Protein AF-A0A2T2RK09-F1 (afdb_monomer)

pLDDT: mean 79.8, std 14.83, range [46.81, 95.12]

Secondary structure (DSSP, 8-state):
-HHHHHHHHHHHS-TTS--EEEEETTS-TTTGGGG--S-SEEEEES--HHHHHHHHHTT--

Sequence (61 aa):
DGFRVLREIRARYDASLPVIMLTSRGREPDTIRRLEAGATDYVTKPFSPDELLARVERFCQ

Nearest PDB structures (foldseek):
  5m7p-assembly1_B  TM=8.013E-01  e=1.956E-03  Brucella abortus str. 2308 A
  3mf4-assembly1_A  TM=8.421E-01  e=8.144E-03  Aeromonas salmonicida subsp. salmonicida A449
  5m7n-assembly1_A  TM=8.008E-01  e=6.206E-03  Brucella abortus str. 2308 A
  3jte-assembly1_A  TM=8.047E-01  e=3.630E-02  Acetivibrio thermocellus ATCC 27405
  1zy2-assembly1_A  TM=7.888E-01  e=6.296E-01  Aquifex aeolicus

Solvent-accessible surface area (backbone atoms only — not comparable to full-atom values): 4034 Å² total; per-residue (Å²): 108,72,69,59,52,45,50,56,47,56,75,76,41,66,83,86,62,82,37,75,46,82,42,65,86,82,74,59,90,84,60,52,72,81,62,70,70,66,68,70,45,77,46,54,50,88,72,56,72,67,62,53,49,63,56,55,55,71,76,74,116

Mean predicted aligned error: 6.61 Å

Radius of gyration: 12.24 Å; Cα contacts (8 Å, |Δi|>4): 41; chains: 1; bounding box: 28×22×28 Å

Structure (mmCIF, N/CA/C/O backbone):
data_AF-A0A2T2RK09-F1
#
_entry.id   AF-A0A2T2RK09-F1
#
loop_
_atom_site.group_PDB
_atom_site.id
_atom_site.type_symbol
_atom_site.label_atom_id
_atom_site.label_alt_id
_atom_site.label_comp_id
_atom_site.label_asym_id
_atom_site.label_entity_id
_atom_site.label_seq_id
_atom_site.pdbx_PDB_ins_code
_atom_site.Cartn_x
_atom_site.Cartn_y
_atom_site.Cartn_z
_atom_site.occupancy
_atom_site.B_iso_or_equiv
_atom_site.auth_seq_id
_atom_site.auth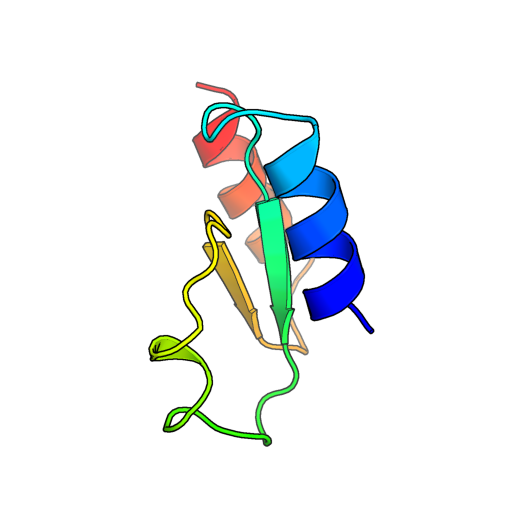_comp_id
_atom_site.auth_asym_id
_atom_site.auth_atom_id
_atom_site.pdbx_PDB_model_num
ATOM 1 N N . ASP A 1 1 ? 6.124 -13.071 -6.310 1.00 79.19 1 ASP A N 1
ATOM 2 C CA . ASP A 1 1 ? 6.066 -11.775 -7.011 1.00 79.19 1 ASP A CA 1
ATOM 3 C C . ASP A 1 1 ? 4.882 -10.982 -6.466 1.00 79.19 1 ASP A C 1
ATOM 5 O O . ASP A 1 1 ? 3.798 -11.550 -6.358 1.00 79.19 1 ASP A O 1
ATOM 9 N N . GLY A 1 2 ? 5.094 -9.720 -6.080 1.00 81.06 2 GLY A N 1
ATOM 10 C CA . GLY A 1 2 ? 4.059 -8.858 -5.502 1.00 81.06 2 GLY A CA 1
ATOM 11 C C . GLY A 1 2 ? 2.862 -8.656 -6.434 1.00 81.06 2 GLY A C 1
ATOM 12 O O . GLY A 1 2 ? 1.729 -8.622 -5.965 1.00 81.06 2 GLY A O 1
ATOM 13 N N . PHE A 1 3 ? 3.074 -8.640 -7.755 1.00 83.56 3 PHE A N 1
ATOM 14 C CA . PHE A 1 3 ? 1.972 -8.523 -8.719 1.00 83.56 3 PHE A CA 1
ATOM 15 C C . PHE A 1 3 ? 1.064 -9.757 -8.758 1.00 83.56 3 PHE A C 1
ATOM 17 O O . PHE A 1 3 ? -0.141 -9.629 -8.967 1.00 83.56 3 PHE A O 1
ATOM 24 N N . ARG A 1 4 ? 1.609 -10.962 -8.538 1.00 85.88 4 ARG A N 1
ATOM 25 C CA . ARG A 1 4 ? 0.790 -12.180 -8.418 1.00 85.88 4 ARG A CA 1
ATOM 26 C C . ARG A 1 4 ? -0.105 -12.110 -7.181 1.00 85.88 4 ARG A C 1
ATOM 28 O O . ARG A 1 4 ? -1.289 -12.403 -7.288 1.00 85.88 4 ARG A O 1
ATOM 35 N N . VAL A 1 5 ? 0.449 -11.67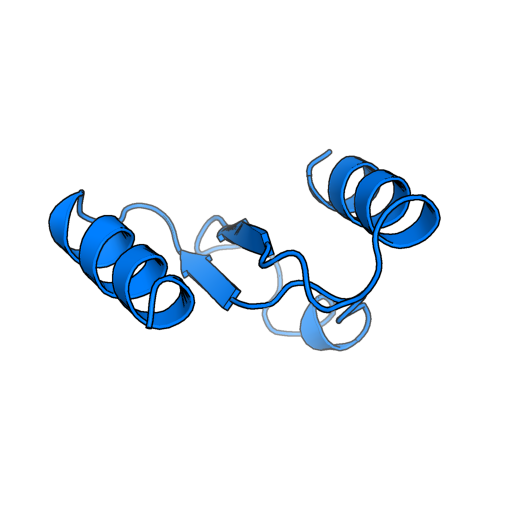1 -6.051 1.00 88.81 5 VAL A N 1
ATOM 36 C CA . VAL A 1 5 ? -0.300 -11.499 -4.797 1.00 88.81 5 VAL A CA 1
ATOM 37 C C . VAL A 1 5 ? -1.404 -10.453 -4.964 1.00 88.81 5 VAL A C 1
ATOM 39 O O . VAL A 1 5 ? -2.538 -10.712 -4.581 1.00 88.81 5 VAL A O 1
ATOM 42 N N . LEU A 1 6 ? -1.116 -9.319 -5.614 1.00 87.06 6 LEU A N 1
ATOM 43 C CA . LEU A 1 6 ? -2.123 -8.293 -5.912 1.00 87.06 6 LEU A CA 1
ATOM 44 C C . LEU A 1 6 ? -3.296 -8.855 -6.730 1.00 87.06 6 LEU A C 1
ATOM 46 O O . LEU A 1 6 ? -4.449 -8.593 -6.398 1.00 87.06 6 LEU A O 1
ATOM 50 N N . ARG A 1 7 ? -3.023 -9.669 -7.761 1.00 88.50 7 ARG A N 1
ATOM 51 C CA . ARG A 1 7 ? -4.082 -10.319 -8.553 1.00 88.50 7 ARG A CA 1
ATOM 52 C C . ARG A 1 7 ? -4.924 -11.285 -7.721 1.00 88.50 7 ARG A C 1
ATOM 54 O O . ARG A 1 7 ? -6.141 -11.291 -7.856 1.00 88.50 7 ARG A O 1
ATOM 61 N N . GLU A 1 8 ? -4.298 -12.081 -6.856 1.00 91.88 8 GLU A N 1
ATOM 62 C CA . GLU A 1 8 ? -5.012 -13.008 -5.966 1.00 91.88 8 GLU A CA 1
ATOM 63 C C . GLU A 1 8 ? -5.876 -12.261 -4.936 1.00 91.88 8 GLU A C 1
ATOM 65 O O . GLU A 1 8 ? -7.000 -12.681 -4.663 1.00 91.88 8 GLU A O 1
ATOM 70 N N . ILE A 1 9 ? -5.394 -11.125 -4.418 1.00 91.75 9 ILE A N 1
ATOM 71 C CA . ILE A 1 9 ? -6.175 -10.237 -3.547 1.00 91.75 9 ILE A CA 1
ATOM 72 C C . ILE A 1 9 ? -7.378 -9.679 -4.309 1.00 91.75 9 ILE A C 1
ATOM 74 O O . ILE A 1 9 ? -8.497 -9.794 -3.824 1.00 91.75 9 ILE A O 1
ATOM 78 N N . ARG A 1 10 ? -7.186 -9.146 -5.521 1.00 89.56 10 ARG A N 1
ATOM 79 C CA . ARG A 1 10 ? -8.270 -8.542 -6.319 1.00 89.56 10 ARG A CA 1
ATOM 80 C C . ARG A 1 10 ? -9.271 -9.535 -6.901 1.00 89.56 10 ARG A C 1
ATOM 82 O O . ARG A 1 10 ? -10.366 -9.137 -7.273 1.00 89.56 10 ARG A O 1
ATOM 89 N N . ALA A 1 11 ? -8.933 -10.821 -6.938 1.00 92.31 11 ALA A N 1
ATOM 90 C CA . ALA A 1 11 ? -9.887 -11.881 -7.255 1.00 92.31 11 ALA A CA 1
ATOM 91 C C . ALA A 1 11 ? -10.791 -12.260 -6.065 1.00 92.31 11 ALA A C 1
ATOM 93 O O . ALA A 1 11 ? -11.828 -12.885 -6.270 1.00 92.31 11 ALA A O 1
ATOM 94 N N . ARG A 1 12 ? -10.390 -11.936 -4.826 1.00 95.12 12 ARG A N 1
ATOM 95 C CA . ARG A 1 12 ? -11.088 -12.338 -3.588 1.00 95.12 12 ARG A CA 1
ATOM 96 C C . ARG A 1 12 ? -11.761 -11.182 -2.862 1.00 95.12 12 ARG A C 1
ATOM 98 O O . ARG A 1 12 ? -12.781 -11.384 -2.214 1.00 95.12 12 ARG A O 1
ATOM 105 N N . TYR A 1 13 ? -11.162 -10.005 -2.946 1.00 93.31 13 TYR A N 1
ATOM 106 C CA . TYR A 1 13 ? -11.591 -8.795 -2.272 1.00 93.31 13 TYR A CA 1
ATOM 107 C C . TYR A 1 13 ? -11.842 -7.719 -3.317 1.00 93.31 13 TYR A C 1
ATOM 109 O O . TYR A 1 13 ? -11.093 -7.590 -4.290 1.00 93.31 13 TYR A O 1
ATOM 117 N N . ASP A 1 14 ? -12.892 -6.937 -3.101 1.00 89.25 14 ASP A N 1
ATOM 118 C CA . ASP A 1 14 ? -13.197 -5.795 -3.946 1.00 89.25 14 ASP A CA 1
ATOM 119 C C . ASP A 1 14 ? -12.184 -4.650 -3.742 1.00 89.25 14 ASP A C 1
ATOM 121 O O . ASP A 1 14 ? -11.195 -4.755 -3.006 1.00 89.25 14 ASP A O 1
ATOM 125 N N . ALA A 1 15 ? -12.408 -3.542 -4.443 1.00 84.94 15 ALA A N 1
ATOM 126 C CA . ALA A 1 15 ? -11.540 -2.373 -4.388 1.00 84.94 15 ALA A CA 1
ATOM 127 C C . ALA A 1 15 ? -11.594 -1.614 -3.047 1.00 84.94 15 ALA A C 1
ATOM 129 O O . ALA A 1 15 ? -10.746 -0.748 -2.835 1.00 84.94 15 ALA A O 1
ATOM 130 N N . SER A 1 16 ? -12.533 -1.932 -2.143 1.00 88.88 16 SER A N 1
ATOM 131 C CA . SER A 1 16 ? -12.624 -1.299 -0.821 1.00 88.88 16 SER A CA 1
ATOM 132 C C . SER A 1 16 ? -11.482 -1.713 0.104 1.00 88.88 16 SER A C 1
ATOM 134 O O . SER A 1 16 ? -11.129 -0.950 0.995 1.00 88.88 16 SER A O 1
ATOM 136 N N . LEU A 1 17 ? -10.851 -2.872 -0.138 1.00 91.44 17 LEU A N 1
ATOM 137 C CA . LEU A 1 17 ? -9.636 -3.276 0.567 1.00 91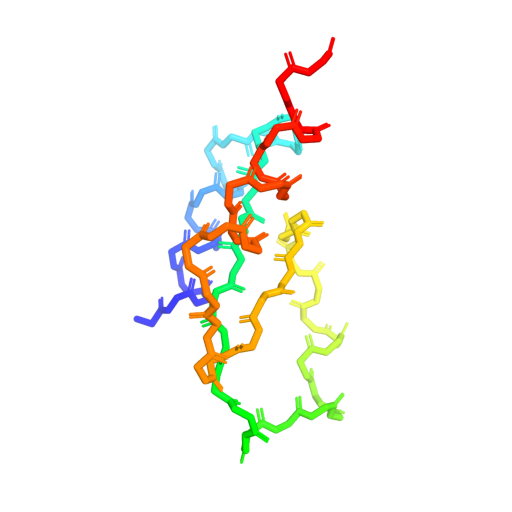.44 17 LEU A CA 1
ATOM 138 C C . LEU A 1 17 ? -8.426 -2.494 0.017 1.00 91.44 17 LEU A C 1
ATOM 140 O O . LEU A 1 17 ? -8.017 -2.747 -1.128 1.00 91.44 17 LEU A O 1
ATOM 144 N N . PRO A 1 18 ? -7.804 -1.586 0.792 1.00 90.88 18 PRO A N 1
ATOM 145 C CA . PRO A 1 18 ? -6.674 -0.802 0.315 1.00 90.88 18 PRO A CA 1
ATOM 146 C C . PRO A 1 18 ? -5.423 -1.674 0.178 1.00 90.88 18 PRO A C 1
ATOM 148 O O . PRO A 1 18 ? -5.119 -2.485 1.053 1.00 90.88 18 PRO A O 1
ATOM 151 N N . VAL A 1 19 ? -4.670 -1.508 -0.911 1.00 90.50 19 VAL A N 1
ATOM 152 C CA . VAL A 1 19 ? -3.398 -2.220 -1.122 1.00 90.50 19 VAL A CA 1
ATOM 153 C C . VAL A 1 19 ? -2.302 -1.225 -1.477 1.00 90.50 19 VAL A C 1
ATOM 155 O O . VAL A 1 19 ? -2.394 -0.544 -2.496 1.00 90.50 19 VAL A O 1
ATOM 158 N N . ILE A 1 20 ? -1.248 -1.173 -0.662 1.00 89.44 20 ILE A N 1
ATOM 159 C CA . ILE A 1 20 ? -0.063 -0.342 -0.902 1.00 89.44 20 ILE A CA 1
ATOM 160 C C . ILE A 1 20 ? 1.078 -1.233 -1.397 1.00 89.44 20 ILE A C 1
ATOM 162 O O . ILE A 1 20 ? 1.505 -2.163 -0.712 1.00 89.44 20 ILE A O 1
ATOM 166 N N . MET A 1 21 ? 1.593 -0.946 -2.588 1.00 87.31 21 MET A N 1
ATOM 167 C CA . MET A 1 21 ? 2.673 -1.707 -3.212 1.00 87.31 21 MET A CA 1
ATOM 168 C C . MET A 1 21 ? 4.027 -1.040 -2.964 1.00 87.31 21 MET A C 1
ATOM 170 O O . MET A 1 21 ? 4.213 0.137 -3.253 1.00 87.31 21 MET A O 1
ATOM 174 N N . LEU A 1 22 ? 5.014 -1.794 -2.479 1.00 86.69 22 LEU A N 1
ATOM 175 C CA . LEU A 1 22 ? 6.367 -1.275 -2.256 1.00 86.69 22 LEU A CA 1
ATOM 176 C C . LEU A 1 22 ? 7.278 -1.602 -3.451 1.00 86.69 22 LEU A C 1
ATOM 178 O O . LEU A 1 22 ? 7.554 -2.774 -3.706 1.00 86.69 22 LEU A O 1
ATOM 182 N N . THR A 1 23 ? 7.786 -0.589 -4.153 1.00 76.06 23 THR A N 1
ATOM 183 C CA . THR A 1 23 ? 8.590 -0.734 -5.382 1.00 76.06 23 THR A CA 1
ATOM 184 C C . THR A 1 23 ? 10.058 -0.342 -5.180 1.00 76.06 23 THR A C 1
ATOM 186 O O . THR A 1 23 ? 10.375 0.419 -4.273 1.00 76.06 23 THR A O 1
ATOM 189 N N . SER A 1 24 ? 10.988 -0.854 -5.990 1.00 78.75 24 SER A N 1
ATOM 190 C CA . SER A 1 24 ? 12.373 -0.365 -6.038 1.00 78.75 24 SER A CA 1
ATOM 191 C C . SER A 1 24 ? 12.531 0.640 -7.181 1.00 78.75 24 SER A C 1
ATOM 193 O O . SER A 1 24 ? 11.977 0.479 -8.262 1.00 78.75 24 SER A O 1
ATOM 195 N N . ARG A 1 25 ? 13.312 1.693 -6.930 1.00 62.66 25 ARG A N 1
ATOM 196 C CA . ARG A 1 25 ? 13.460 2.923 -7.733 1.00 62.66 25 ARG A CA 1
ATOM 197 C C . ARG A 1 25 ? 13.966 2.731 -9.187 1.00 62.66 25 ARG A C 1
ATOM 199 O O . ARG A 1 25 ? 14.220 3.721 -9.856 1.00 62.66 25 ARG A O 1
ATOM 206 N N . GLY A 1 26 ? 14.149 1.497 -9.674 1.00 57.06 26 GLY A N 1
ATOM 207 C CA . GLY A 1 26 ? 14.951 1.190 -10.870 1.00 57.06 26 GLY A CA 1
ATOM 208 C C . GLY A 1 26 ? 14.397 0.158 -11.860 1.00 57.06 26 GLY A C 1
ATOM 209 O O . GLY A 1 26 ? 15.161 -0.313 -12.696 1.00 57.06 26 GLY A O 1
ATOM 210 N N . ARG A 1 27 ? 13.113 -0.217 -11.814 1.00 54.53 27 ARG A N 1
ATOM 211 C CA . ARG A 1 27 ? 12.500 -1.031 -12.883 1.00 54.53 27 ARG A CA 1
ATOM 212 C C . ARG A 1 27 ? 11.116 -0.521 -13.259 1.00 54.53 27 ARG A C 1
ATOM 214 O O . ARG A 1 27 ? 10.128 -0.981 -12.722 1.00 54.53 27 ARG A O 1
ATOM 221 N N . GLU A 1 28 ? 11.088 0.374 -14.241 1.00 54.12 28 GLU A N 1
ATOM 222 C CA . GLU A 1 28 ? 9.929 0.639 -15.109 1.00 54.12 28 GLU A CA 1
ATOM 223 C C . GLU A 1 28 ? 8.874 1.618 -14.575 1.00 54.12 28 GLU A C 1
ATOM 225 O O . GLU A 1 28 ? 7.783 1.223 -14.164 1.00 54.12 28 GLU A O 1
ATOM 230 N N . PRO A 1 29 ? 9.107 2.929 -14.748 1.00 51.94 29 PRO A N 1
ATOM 231 C CA . PRO A 1 29 ? 8.001 3.875 -14.845 1.00 51.94 29 PRO A CA 1
ATOM 232 C C . PRO A 1 29 ? 7.094 3.604 -16.067 1.00 51.94 29 PRO A C 1
ATOM 234 O O . PRO A 1 29 ? 5.947 4.036 -16.059 1.00 51.94 29 PRO A O 1
ATOM 237 N N . ASP A 1 30 ? 7.565 2.873 -17.092 1.00 54.34 30 ASP A N 1
ATOM 238 C CA . ASP A 1 30 ? 6.957 2.896 -18.438 1.00 54.34 30 ASP A CA 1
ATOM 239 C C . ASP A 1 30 ? 6.195 1.641 -18.906 1.00 54.34 30 ASP A C 1
ATOM 241 O O . ASP A 1 30 ? 5.588 1.645 -19.975 1.00 54.34 30 ASP A O 1
ATOM 245 N N . THR A 1 31 ? 6.096 0.597 -18.081 1.00 50.34 31 THR A N 1
ATOM 246 C CA . THR A 1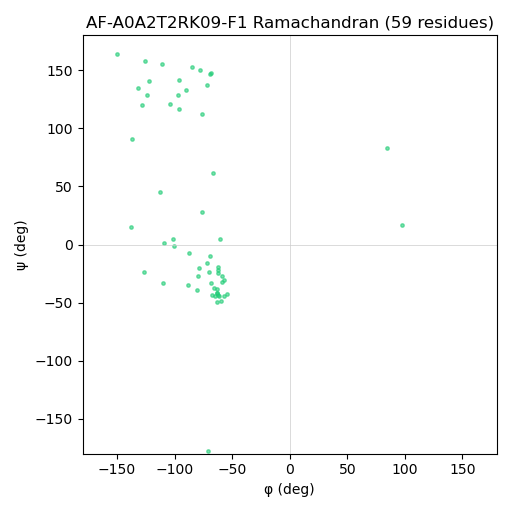 31 ? 5.228 -0.567 -18.383 1.00 50.34 31 THR A CA 1
ATOM 247 C C . THR A 1 31 ? 4.259 -0.876 -17.232 1.00 50.34 31 THR A C 1
ATOM 249 O O . THR A 1 31 ? 3.166 -1.398 -17.450 1.00 50.34 31 THR A O 1
ATOM 252 N N . ILE A 1 32 ? 4.597 -0.463 -16.003 1.00 50.28 32 ILE A N 1
ATOM 253 C CA . ILE A 1 32 ? 3.897 -0.818 -14.756 1.00 50.28 32 ILE A CA 1
ATOM 254 C C . ILE A 1 32 ? 2.622 0.008 -14.515 1.00 50.28 32 ILE A C 1
ATOM 256 O O . ILE A 1 32 ? 1.667 -0.527 -13.955 1.00 50.28 32 ILE A O 1
ATOM 260 N N . ARG A 1 33 ? 2.528 1.245 -15.035 1.00 53.53 33 ARG A N 1
ATOM 261 C CA . ARG A 1 33 ? 1.247 1.983 -15.086 1.00 53.53 33 ARG A CA 1
ATOM 262 C C . ARG A 1 33 ? 0.184 1.288 -15.950 1.00 53.53 33 ARG A C 1
ATOM 264 O O . ARG A 1 33 ? -1.004 1.488 -15.761 1.00 53.53 33 ARG A O 1
ATOM 271 N N . ARG A 1 34 ? 0.573 0.454 -16.919 1.00 46.81 34 ARG A N 1
ATOM 272 C CA . ARG A 1 34 ? -0.394 -0.209 -17.820 1.00 46.81 34 ARG A CA 1
ATOM 273 C C . ARG A 1 34 ? -0.934 -1.536 -17.276 1.00 46.81 34 ARG A C 1
ATOM 275 O O . ARG A 1 34 ? -1.888 -2.074 -17.823 1.00 46.81 34 ARG A O 1
ATOM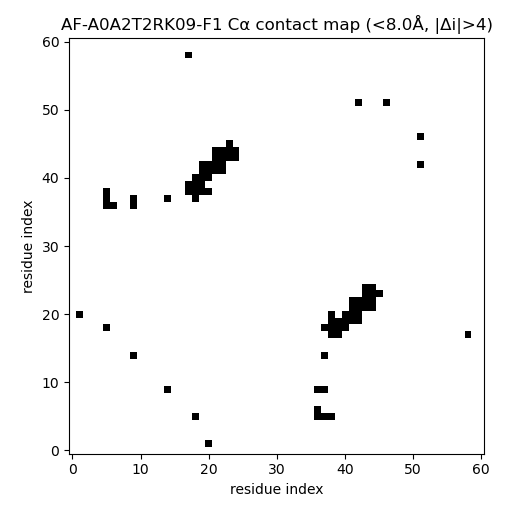 282 N N . LEU A 1 35 ? -0.387 -2.015 -16.159 1.00 51.88 35 LEU A N 1
ATOM 283 C CA . LEU A 1 35 ? -0.941 -3.078 -15.314 1.00 51.88 35 LEU A CA 1
ATOM 284 C C . LEU A 1 35 ? -1.354 -2.489 -13.951 1.00 51.88 35 LEU A C 1
ATOM 286 O O . LEU A 1 35 ? -1.051 -3.063 -12.905 1.00 51.88 35 LEU A O 1
ATO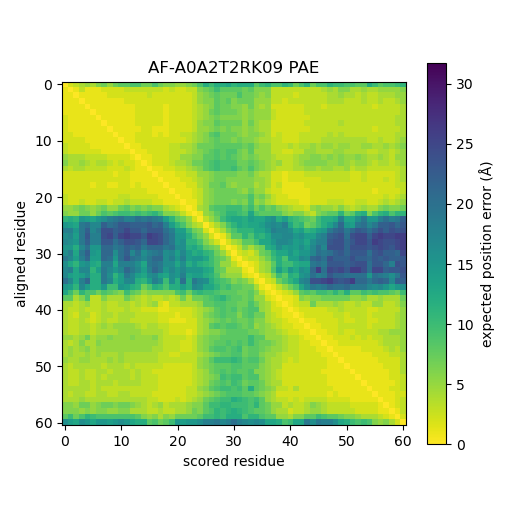M 290 N N . GLU A 1 36 ? -2.026 -1.332 -13.946 1.00 58.75 36 GLU A N 1
ATOM 291 C CA . GLU A 1 36 ? -2.676 -0.706 -12.777 1.00 58.75 36 GLU A CA 1
ATOM 292 C C . GLU A 1 36 ? -3.873 -1.564 -12.296 1.00 58.75 36 GLU A C 1
ATOM 294 O O . GLU A 1 36 ? -5.036 -1.176 -12.309 1.00 58.75 36 GLU A O 1
ATOM 299 N N . ALA A 1 37 ? -3.569 -2.799 -11.890 1.00 55.59 37 ALA A N 1
ATOM 300 C CA . ALA A 1 37 ? -4.457 -3.922 -11.598 1.00 55.59 37 ALA A CA 1
ATOM 301 C C . ALA A 1 37 ? -5.185 -3.813 -10.242 1.00 55.59 37 ALA A C 1
ATOM 303 O O . ALA A 1 37 ? -5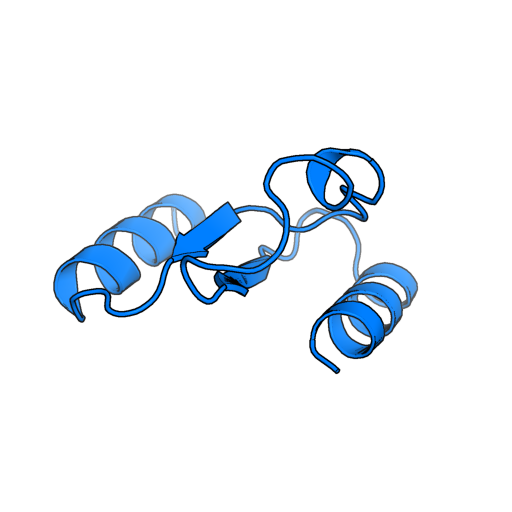.493 -4.828 -9.619 1.00 55.59 37 ALA A O 1
ATOM 304 N N . GLY A 1 38 ? -5.429 -2.591 -9.764 1.00 64.44 38 GLY A N 1
ATOM 305 C CA . GLY A 1 38 ? -6.189 -2.324 -8.546 1.00 64.44 38 GLY A CA 1
ATOM 306 C C . GLY A 1 38 ? -5.367 -2.079 -7.279 1.00 64.44 38 GLY A C 1
ATOM 307 O O . GLY A 1 38 ? -5.937 -2.167 -6.203 1.00 64.44 38 GLY A O 1
ATOM 308 N N . ALA A 1 39 ? -4.065 -1.787 -7.318 1.00 73.12 39 ALA A N 1
ATOM 309 C CA . ALA A 1 39 ? -3.409 -1.263 -6.110 1.00 73.12 39 ALA A CA 1
ATOM 310 C C . ALA A 1 39 ? -3.908 0.160 -5.807 1.00 73.12 39 ALA A C 1
ATOM 312 O O . ALA A 1 39 ? -4.221 0.917 -6.722 1.00 73.12 39 ALA A O 1
ATOM 313 N N . THR A 1 40 ? -3.984 0.511 -4.528 1.00 82.19 40 THR A N 1
ATOM 314 C CA . THR A 1 40 ? -4.492 1.810 -4.070 1.00 82.19 40 THR A CA 1
ATOM 315 C C . THR A 1 40 ? -3.386 2.860 -4.005 1.00 82.19 40 THR A C 1
ATOM 317 O O . THR A 1 40 ? -3.632 4.023 -4.301 1.00 82.19 40 THR A O 1
ATOM 320 N N . ASP A 1 41 ? -2.163 2.460 -3.644 1.00 84.31 41 ASP A N 1
ATOM 321 C CA . ASP A 1 41 ? -0.995 3.349 -3.626 1.00 84.31 41 ASP A CA 1
ATOM 322 C C . ASP A 1 41 ? 0.300 2.565 -3.906 1.00 84.31 41 ASP A C 1
ATOM 324 O O . ASP A 1 41 ? 0.347 1.333 -3.810 1.00 84.31 41 ASP A O 1
ATOM 328 N N . TYR A 1 42 ? 1.368 3.290 -4.234 1.00 83.12 42 TYR A N 1
ATOM 329 C CA . TYR A 1 42 ? 2.709 2.763 -4.457 1.00 83.12 42 TYR A CA 1
ATOM 330 C C . TYR A 1 42 ? 3.745 3.587 -3.685 1.00 83.12 42 TYR A C 1
ATOM 332 O O . TYR A 1 42 ? 3.765 4.814 -3.752 1.00 83.12 42 TYR A O 1
ATOM 340 N N . VAL A 1 43 ? 4.669 2.911 -3.002 1.00 85.44 43 VAL A N 1
ATOM 341 C CA . VAL A 1 43 ? 5.751 3.547 -2.238 1.00 85.44 43 VAL A CA 1
ATOM 342 C C . VAL A 1 43 ? 7.091 3.032 -2.723 1.00 85.44 43 VAL A C 1
ATOM 344 O O . VAL A 1 43 ? 7.324 1.827 -2.811 1.00 85.44 43 VAL A O 1
ATOM 347 N N . THR A 1 44 ? 8.001 3.948 -3.037 1.00 84.50 44 THR A N 1
ATOM 348 C CA . THR A 1 44 ? 9.323 3.579 -3.540 1.00 84.50 44 THR A CA 1
ATOM 349 C C . THR A 1 44 ? 10.313 3.397 -2.400 1.00 84.50 44 THR A C 1
ATOM 351 O O . THR A 1 44 ? 10.440 4.240 -1.524 1.00 84.50 44 THR A O 1
ATOM 354 N N . LYS A 1 45 ? 11.070 2.305 -2.435 1.00 85.88 45 LYS A N 1
ATOM 355 C CA . LYS A 1 45 ? 12.159 2.018 -1.507 1.00 85.88 45 LYS A CA 1
ATOM 356 C C . LYS A 1 45 ? 13.428 2.816 -1.860 1.00 85.88 45 LYS A C 1
ATOM 358 O O . LYS A 1 45 ? 13.700 3.058 -3.044 1.00 85.88 45 LYS A O 1
ATOM 363 N N . PRO A 1 46 ? 14.257 3.159 -0.860 1.00 90.19 46 PRO A N 1
ATOM 364 C CA . PRO A 1 46 ? 13.928 3.151 0.572 1.00 90.19 46 PRO A CA 1
ATOM 365 C C . PRO A 1 46 ? 12.893 4.239 0.915 1.00 90.19 46 PRO A C 1
ATOM 367 O O . PRO A 1 46 ? 12.906 5.296 0.286 1.00 90.19 46 PRO A O 1
ATOM 370 N N . PHE A 1 47 ? 12.038 3.956 1.900 1.00 87.62 47 PHE A N 1
ATOM 371 C CA . PHE A 1 47 ? 11.045 4.870 2.483 1.00 87.62 47 PHE A CA 1
ATOM 372 C C . PHE A 1 47 ? 11.246 4.942 4.003 1.00 87.62 47 PHE A C 1
ATOM 374 O O . PHE A 1 47 ? 11.827 4.019 4.584 1.00 87.62 47 PHE A O 1
ATOM 381 N N . SER A 1 48 ? 10.774 6.014 4.646 1.00 93.56 48 SER A N 1
ATOM 382 C CA . SER A 1 48 ? 10.773 6.107 6.112 1.00 93.56 48 SER A CA 1
ATOM 383 C C . SER A 1 48 ? 9.528 5.434 6.714 1.00 93.56 48 SER A C 1
ATOM 385 O O . SER A 1 48 ? 8.484 5.378 6.056 1.00 93.56 48 SER A O 1
ATOM 387 N N . PRO A 1 49 ? 9.596 4.927 7.961 1.00 92.94 49 PRO A N 1
ATOM 388 C CA . PRO A 1 49 ? 8.417 4.427 8.670 1.00 92.94 49 PRO A CA 1
ATOM 389 C C . PRO A 1 49 ? 7.294 5.466 8.754 1.00 92.94 49 PRO A C 1
ATOM 391 O O . PRO A 1 49 ? 6.145 5.132 8.481 1.00 92.94 49 PRO A O 1
ATOM 394 N N . ASP A 1 50 ? 7.638 6.725 9.036 1.00 95.06 50 ASP A N 1
ATOM 395 C CA . ASP A 1 50 ? 6.674 7.826 9.134 1.00 95.06 50 ASP A CA 1
ATOM 396 C C . ASP A 1 50 ? 5.963 8.092 7.800 1.00 95.06 50 ASP A C 1
ATOM 398 O O . ASP A 1 50 ? 4.757 8.326 7.775 1.00 95.06 50 ASP A O 1
ATOM 402 N N . GLU A 1 51 ? 6.678 7.993 6.669 1.00 90.88 51 GLU A N 1
ATOM 403 C CA . GLU A 1 51 ? 6.064 8.123 5.343 1.00 90.88 51 GLU A CA 1
ATOM 404 C C . GLU A 1 51 ? 5.047 7.003 5.090 1.00 90.88 51 GLU A C 1
ATOM 406 O O . GLU A 1 51 ? 3.967 7.253 4.549 1.00 90.88 51 GLU A O 1
ATOM 411 N N . LEU A 1 52 ? 5.374 5.765 5.474 1.00 91.50 52 LEU A N 1
ATOM 412 C CA . LEU A 1 52 ? 4.458 4.640 5.309 1.00 91.50 52 LEU A CA 1
ATOM 413 C C . LEU A 1 52 ? 3.233 4.779 6.223 1.00 91.50 52 LEU A C 1
ATOM 415 O O . LEU A 1 52 ? 2.113 4.568 5.759 1.00 91.50 52 LEU A O 1
ATOM 419 N N . LEU A 1 53 ? 3.431 5.164 7.486 1.00 93.62 53 LEU A N 1
ATOM 420 C CA . LEU A 1 53 ? 2.348 5.374 8.452 1.00 93.62 53 LEU A CA 1
ATOM 421 C C . LEU A 1 53 ? 1.372 6.448 7.971 1.00 93.62 53 LEU A C 1
ATOM 423 O O . LEU A 1 53 ? 0.176 6.181 7.882 1.00 93.62 53 LEU A O 1
ATOM 427 N N . ALA A 1 54 ? 1.881 7.602 7.536 1.00 92.00 54 ALA A N 1
ATOM 428 C CA . ALA A 1 54 ? 1.051 8.690 7.023 1.00 92.00 54 ALA A CA 1
ATOM 429 C C . ALA A 1 54 ? 0.198 8.281 5.807 1.00 92.00 54 ALA A C 1
ATOM 431 O O . ALA A 1 54 ? -0.856 8.863 5.559 1.00 92.00 54 ALA A O 1
ATOM 432 N N . ARG A 1 55 ? 0.635 7.290 5.017 1.00 90.44 55 ARG A N 1
ATOM 433 C CA . ARG A 1 55 ? -0.156 6.745 3.900 1.00 90.44 55 ARG A CA 1
ATOM 434 C C . ARG A 1 55 ? -1.209 5.755 4.367 1.00 90.44 55 ARG A C 1
ATOM 436 O O . ARG A 1 55 ? -2.313 5.779 3.837 1.00 90.44 55 ARG A O 1
ATOM 443 N N . VAL A 1 56 ? -0.884 4.908 5.342 1.00 91.62 56 VAL A N 1
ATOM 444 C CA . VAL A 1 56 ? -1.849 3.975 5.943 1.00 91.62 56 VAL A CA 1
ATOM 445 C C . VAL A 1 56 ? -2.987 4.745 6.610 1.00 91.62 56 VAL 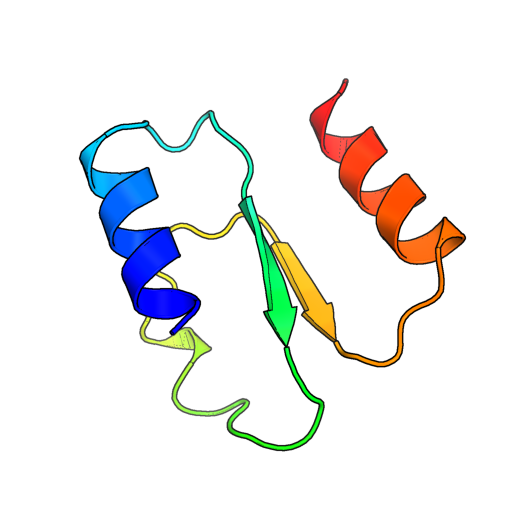A C 1
ATOM 447 O O . VAL A 1 56 ? -4.148 4.426 6.373 1.00 91.62 56 VAL A O 1
ATOM 450 N N . GLU A 1 57 ? -2.671 5.806 7.354 1.00 92.19 57 GLU A N 1
ATOM 451 C CA . GLU A 1 57 ? -3.664 6.645 8.035 1.00 92.19 57 GLU A CA 1
ATOM 452 C C . GLU A 1 57 ? -4.705 7.249 7.080 1.00 92.19 57 GLU A C 1
ATOM 454 O O . GLU A 1 57 ? -5.864 7.394 7.463 1.00 92.19 57 GLU A O 1
ATOM 459 N N . ARG A 1 58 ? -4.346 7.525 5.816 1.00 89.25 58 ARG A N 1
ATOM 460 C CA . ARG A 1 58 ? -5.291 8.028 4.796 1.00 89.25 58 ARG A CA 1
ATOM 461 C C . ARG A 1 58 ? -6.422 7.055 4.474 1.00 89.25 58 ARG A C 1
ATOM 463 O O . ARG A 1 58 ? -7.439 7.486 3.946 1.00 89.25 58 ARG A O 1
ATOM 470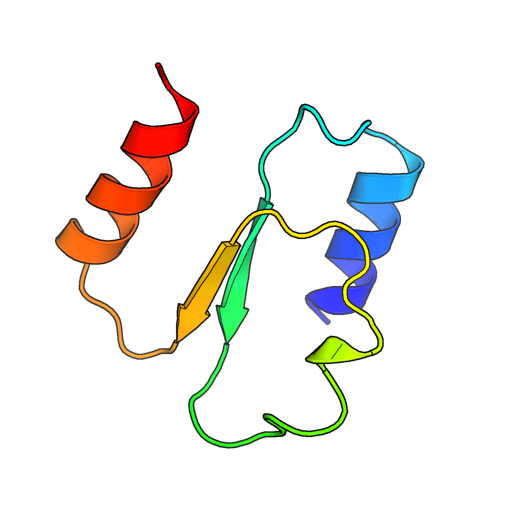 N N . PHE A 1 59 ? -6.241 5.765 4.747 1.00 86.50 59 PHE A N 1
ATOM 471 C CA . PHE A 1 59 ? -7.241 4.730 4.485 1.00 86.50 59 PHE A CA 1
ATOM 472 C C . PHE A 1 59 ? -8.036 4.320 5.732 1.00 86.50 59 PHE A C 1
ATOM 474 O O . PHE A 1 59 ? -8.906 3.460 5.636 1.00 86.50 59 PHE A O 1
ATOM 481 N N . CYS A 1 60 ? -7.733 4.902 6.895 1.00 79.00 60 CYS A N 1
ATOM 482 C CA . CYS A 1 60 ? -8.406 4.622 8.166 1.00 79.00 60 CYS A CA 1
ATOM 483 C C . CYS A 1 60 ? -9.440 5.692 8.564 1.00 79.00 60 CYS A C 1
ATOM 485 O O . CYS A 1 60 ? -9.972 5.622 9.671 1.00 79.00 60 CYS A O 1
ATOM 487 N N . GLN A 1 61 ? -9.685 6.679 7.698 1.00 64.62 61 GLN A N 1
ATOM 488 C CA . GLN A 1 61 ? -10.678 7.745 7.878 1.00 64.62 61 GLN A CA 1
ATOM 489 C C . GLN A 1 61 ? -12.020 7.339 7.273 1.00 64.62 61 GLN A C 1
ATOM 491 O O . GLN A 1 61 ? -13.051 7.641 7.913 1.00 64.62 61 GLN A O 1
#

Foldseek 3Di:
DVLVVLLVCVVPDPLLDAAEAEAEPPDDPPCVVVPVVRHNYYHYPPDDPVVVVVVVVVSVD